Protein AF-C9MWS6-F1 (afdb_monomer_lite)

Foldseek 3Di:
DDAAEDEDEPVVDDPVVRVVVVVVCVVVRHDYYHYDPPPDPDDPVVVVVVVVD

pLDDT: mean 82.23, std 15.25, range [48.53, 97.81]

Secondary structure (DSSP, 8-state):
----EEEE-GGGS-HHHHHHHHHHHHHTT--EEEE--TT--S-HHHHHHHHT-

Sequence (53 aa):
MRRLGISIYPEKTTEEELLNYIDKSFEAGFSRIFSCLLSSTENKEIILKNLKK

InterPro domains:
  IPR008589 6-phospho-N-acetylmuramidase [PTHR38435] (1-53)
  IPR013785 Aldolase-type TIM barrel [G3DSA:3.20.20.70] (1-53)
  IPR017853 Glycoside hydrolase superfamily [SSF51445] (1-52)
  IPR043797 6-phospho-N-acetylmuramidase, N-terminal [PF19200] (4-52)

Radius of gyration: 12.54 Å; chains: 1; bounding box: 34×25×20 Å

Structure (mmCIF, N/CA/C/O backbone):
data_AF-C9MWS6-F1
#
_entry.id   AF-C9MWS6-F1
#
loop_
_atom_site.group_PDB
_atom_site.id
_atom_site.type_symbol
_atom_site.label_atom_id
_atom_site.label_alt_id
_atom_site.label_comp_id
_atom_site.label_asym_id
_atom_site.label_entity_id
_atom_site.label_seq_id
_atom_site.pdbx_PDB_ins_code
_atom_site.Cartn_x
_atom_site.Cartn_y
_atom_site.Cartn_z
_atom_site.occupancy
_atom_site.B_iso_or_equiv
_atom_site.auth_seq_id
_atom_site.auth_comp_id
_atom_site.auth_asym_id
_atom_site.auth_atom_id
_atom_site.pdbx_PDB_model_num
ATOM 1 N N . MET A 1 1 ? -17.204 -12.735 2.606 1.00 76.12 1 MET A N 1
ATOM 2 C CA . MET A 1 1 ? -17.404 -11.293 2.323 1.00 76.12 1 MET A CA 1
ATOM 3 C C . MET A 1 1 ? -16.395 -10.844 1.276 1.00 76.12 1 MET A C 1
ATOM 5 O O . MET A 1 1 ? -15.266 -11.324 1.306 1.00 76.12 1 MET A O 1
ATOM 9 N N . ARG A 1 2 ? -16.784 -9.981 0.330 1.00 85.81 2 ARG A N 1
ATOM 10 C CA . ARG A 1 2 ? -15.849 -9.426 -0.666 1.00 85.81 2 ARG A CA 1
ATOM 11 C C . ARG A 1 2 ? -14.899 -8.447 0.037 1.00 85.81 2 ARG A C 1
ATOM 13 O O . ARG A 1 2 ? -15.353 -7.668 0.865 1.00 85.81 2 ARG A O 1
ATOM 20 N N . ARG A 1 3 ? -13.600 -8.505 -0.273 1.00 91.25 3 ARG A N 1
ATOM 21 C CA . ARG A 1 3 ? -12.578 -7.576 0.243 1.00 91.25 3 ARG A CA 1
ATOM 22 C C . ARG A 1 3 ? -12.113 -6.673 -0.890 1.00 91.25 3 ARG A C 1
ATOM 24 O O . ARG A 1 3 ? -11.765 -7.182 -1.955 1.00 91.25 3 ARG A O 1
ATOM 31 N N . LEU A 1 4 ? -12.103 -5.368 -0.648 1.00 95.75 4 LEU A N 1
ATOM 32 C CA . LEU A 1 4 ? -11.487 -4.396 -1.544 1.00 95.75 4 LEU A CA 1
ATOM 33 C C . LEU A 1 4 ? -9.976 -4.351 -1.297 1.00 95.75 4 LEU A C 1
ATOM 35 O O . LEU A 1 4 ? -9.513 -4.555 -0.169 1.00 95.75 4 LEU A O 1
ATOM 39 N N . GLY A 1 5 ? -9.217 -4.114 -2.364 1.00 95.19 5 GLY A N 1
ATOM 40 C CA . GLY A 1 5 ? -7.770 -3.972 -2.301 1.00 95.19 5 GLY A CA 1
ATOM 41 C C . GLY A 1 5 ? -7.245 -2.905 -3.251 1.00 95.19 5 GLY A C 1
ATOM 42 O O . GLY A 1 5 ? -7.926 -2.544 -4.209 1.00 95.19 5 GLY A O 1
ATOM 43 N N . ILE A 1 6 ? -6.043 -2.421 -2.958 1.00 95.56 6 ILE A N 1
ATOM 44 C CA . ILE A 1 6 ? -5.334 -1.385 -3.712 1.00 95.56 6 ILE A CA 1
ATOM 45 C C . ILE A 1 6 ? -4.129 -1.985 -4.431 1.00 95.56 6 ILE A C 1
ATOM 47 O O . ILE A 1 6 ? -3.568 -2.982 -3.974 1.00 95.56 6 ILE A O 1
ATOM 51 N N . SER A 1 7 ? -3.732 -1.383 -5.551 1.00 93.38 7 SER A N 1
ATOM 52 C CA . SER A 1 7 ? -2.493 -1.738 -6.249 1.00 93.38 7 SER A CA 1
ATOM 53 C C . SER A 1 7 ? -1.454 -0.648 -6.034 1.00 93.38 7 SER A C 1
ATOM 55 O O . SER A 1 7 ? -1.764 0.525 -6.219 1.00 93.38 7 SER A O 1
ATOM 57 N N . ILE A 1 8 ? -0.238 -1.034 -5.663 1.00 90.31 8 ILE A N 1
ATOM 58 C CA . ILE A 1 8 ? 0.874 -0.121 -5.407 1.00 90.31 8 ILE A CA 1
ATOM 59 C C . ILE A 1 8 ? 2.064 -0.440 -6.316 1.00 90.31 8 ILE A C 1
ATOM 61 O O . ILE A 1 8 ? 2.314 -1.598 -6.661 1.00 90.31 8 ILE A O 1
ATOM 65 N N . TYR A 1 9 ? 2.804 0.604 -6.685 1.00 88.44 9 TYR A N 1
ATOM 66 C CA . TYR A 1 9 ? 4.002 0.535 -7.522 1.00 88.44 9 TYR A CA 1
ATOM 67 C C . TYR A 1 9 ? 5.100 1.365 -6.844 1.00 88.44 9 TYR A C 1
ATOM 69 O O . TYR A 1 9 ? 5.241 2.544 -7.169 1.00 88.44 9 TYR A O 1
ATOM 77 N N . PRO A 1 10 ? 5.844 0.787 -5.881 1.00 83.81 10 PRO A N 1
ATOM 78 C CA . PRO A 1 10 ? 6.772 1.543 -5.035 1.00 83.81 10 PRO A CA 1
ATOM 79 C C . PRO A 1 10 ? 7.807 2.359 -5.816 1.00 83.81 10 PRO A C 1
ATOM 81 O O . PRO A 1 10 ? 8.196 3.434 -5.396 1.00 83.81 10 PRO A O 1
ATOM 84 N N . GLU A 1 11 ? 8.201 1.895 -6.999 1.00 83.31 11 GLU A N 1
ATOM 85 C CA . GLU A 1 11 ? 9.214 2.557 -7.831 1.00 83.31 11 GLU A CA 1
ATOM 86 C C . GLU A 1 11 ? 8.725 3.781 -8.607 1.00 83.31 11 GLU A C 1
ATOM 88 O O . GLU A 1 11 ? 9.496 4.423 -9.321 1.00 83.31 11 GLU A O 1
ATOM 93 N N . LYS A 1 12 ? 7.424 4.066 -8.560 1.00 86.50 12 LYS A N 1
ATOM 94 C CA . LYS A 1 12 ? 6.809 5.176 -9.298 1.00 86.50 12 LYS A CA 1
ATOM 95 C C . LYS A 1 12 ? 6.514 6.384 -8.413 1.00 86.50 12 LYS A C 1
ATOM 97 O O . LYS A 1 12 ? 5.972 7.363 -8.913 1.00 86.50 12 LYS A O 1
ATOM 102 N N . THR A 1 13 ? 6.832 6.310 -7.125 1.00 87.12 13 THR A N 1
ATOM 103 C CA . THR A 1 13 ? 6.490 7.315 -6.112 1.00 87.12 13 THR A CA 1
ATOM 104 C C . THR A 1 13 ? 7.520 7.281 -4.984 1.00 87.12 13 THR A C 1
ATOM 106 O O . THR A 1 13 ? 8.421 6.443 -4.982 1.00 87.12 13 THR A O 1
ATOM 109 N N . THR A 1 14 ? 7.423 8.214 -4.046 1.00 91.69 14 THR A N 1
ATOM 110 C CA . THR A 1 14 ? 8.257 8.220 -2.842 1.00 91.69 14 THR A CA 1
ATOM 111 C C . THR A 1 14 ? 7.679 7.300 -1.763 1.00 91.69 14 THR A C 1
ATOM 113 O O . THR A 1 14 ? 6.490 6.981 -1.766 1.00 91.69 14 THR A O 1
ATOM 116 N N . GLU A 1 15 ? 8.513 6.874 -0.810 1.00 89.06 15 GLU A N 1
ATOM 117 C CA . GLU A 1 15 ? 8.064 6.057 0.326 1.00 89.06 15 GLU A CA 1
ATOM 118 C C . GLU A 1 15 ? 6.983 6.771 1.155 1.00 89.06 15 GLU A C 1
ATOM 120 O O . GLU A 1 15 ? 5.979 6.160 1.511 1.00 89.06 15 GLU A O 1
ATOM 125 N N . GLU A 1 16 ? 7.136 8.075 1.395 1.00 94.88 16 GLU A N 1
ATOM 126 C CA . GLU A 1 16 ? 6.178 8.884 2.159 1.00 94.88 16 GLU A CA 1
ATOM 127 C C . GLU A 1 16 ? 4.797 8.941 1.489 1.00 94.88 16 GLU A C 1
ATOM 129 O O . GLU A 1 16 ? 3.771 8.697 2.129 1.00 94.88 16 GLU A O 1
ATOM 134 N N . GLU A 1 17 ? 4.753 9.216 0.184 1.00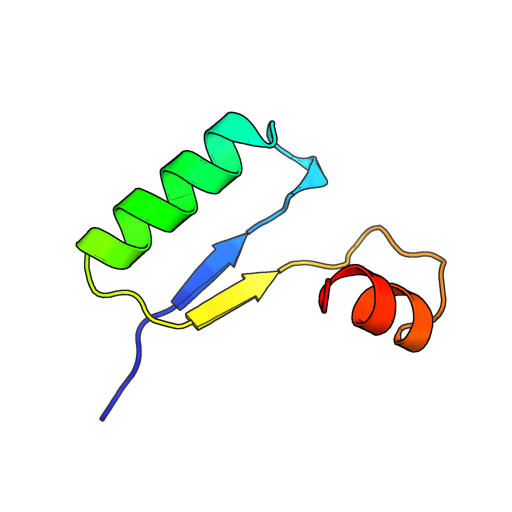 94.94 17 GLU A N 1
ATOM 135 C CA . GLU A 1 17 ? 3.505 9.234 -0.584 1.00 94.94 17 GLU A CA 1
ATOM 136 C C . GLU A 1 17 ? 2.831 7.861 -0.604 1.00 94.94 17 GLU A C 1
ATOM 138 O O . GLU A 1 17 ? 1.605 7.764 -0.482 1.00 94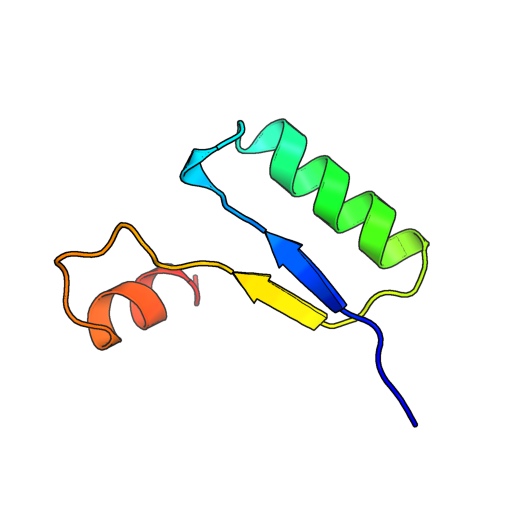.94 17 GLU A O 1
ATOM 143 N N . LEU A 1 18 ? 3.630 6.798 -0.725 1.00 93.50 18 LEU A N 1
ATOM 144 C CA . LEU A 1 18 ? 3.151 5.423 -0.718 1.00 93.50 18 LEU A CA 1
ATOM 145 C C . LEU A 1 18 ? 2.516 5.056 0.627 1.00 93.50 18 LEU A C 1
ATOM 147 O O . LEU A 1 18 ? 1.418 4.500 0.647 1.00 93.50 18 LEU A O 1
ATOM 151 N N . LEU A 1 19 ? 3.183 5.383 1.737 1.00 93.75 19 LEU A N 1
ATOM 152 C CA . LEU A 1 19 ? 2.683 5.136 3.090 1.00 93.75 19 LEU A CA 1
ATOM 153 C C . LEU A 1 19 ? 1.391 5.918 3.348 1.00 93.75 19 LEU A C 1
ATOM 155 O O . LEU A 1 19 ? 0.381 5.324 3.716 1.00 93.75 19 LEU A O 1
ATOM 159 N N . ASN A 1 20 ? 1.367 7.211 3.016 1.00 97.50 20 ASN A N 1
ATOM 160 C CA . ASN A 1 20 ? 0.169 8.045 3.134 1.00 97.50 20 ASN A CA 1
ATOM 161 C C . ASN A 1 20 ? -1.010 7.504 2.298 1.00 97.50 20 ASN A C 1
ATOM 163 O O . ASN A 1 20 ? -2.168 7.564 2.713 1.00 97.50 20 ASN A O 1
ATOM 167 N N . TYR A 1 21 ? -0.741 6.962 1.105 1.00 96.06 21 TYR A N 1
ATOM 168 C CA . TYR A 1 21 ? -1.767 6.322 0.277 1.00 96.06 21 TYR A CA 1
ATOM 169 C C . TYR A 1 21 ? -2.308 5.032 0.909 1.00 96.06 21 TYR A C 1
ATOM 171 O O . TYR A 1 21 ? -3.519 4.786 0.866 1.00 96.06 21 TYR A O 1
ATOM 179 N N . ILE A 1 22 ? -1.433 4.216 1.503 1.00 95.62 22 ILE A N 1
ATOM 180 C CA . ILE A 1 22 ? -1.816 2.993 2.218 1.00 95.62 22 ILE A CA 1
ATOM 181 C C . ILE A 1 22 ? -2.694 3.338 3.427 1.00 95.62 22 ILE A C 1
ATOM 183 O O . ILE A 1 22 ? -3.759 2.734 3.570 1.00 95.62 22 ILE A O 1
ATOM 187 N N . ASP A 1 23 ? -2.312 4.337 4.224 1.00 97.06 23 ASP A N 1
ATOM 188 C CA . ASP A 1 23 ? -3.062 4.767 5.410 1.00 97.06 23 ASP A CA 1
ATOM 189 C C . ASP A 1 23 ? -4.472 5.242 5.043 1.00 97.06 23 ASP A C 1
ATOM 191 O O . ASP A 1 23 ? -5.465 4.714 5.547 1.00 97.06 23 ASP A O 1
ATOM 195 N N . LYS A 1 24 ? -4.591 6.138 4.056 1.00 97.81 24 LYS A N 1
ATOM 196 C CA . LYS A 1 24 ? -5.897 6.605 3.554 1.00 97.81 24 LYS A CA 1
ATOM 197 C C . LYS A 1 24 ? -6.763 5.469 3.016 1.00 97.81 24 LYS A C 1
ATOM 199 O O . LYS A 1 24 ? -7.983 5.468 3.174 1.00 97.81 24 LYS A O 1
ATOM 204 N N . SER A 1 25 ? -6.146 4.492 2.357 1.00 97.06 25 SER A N 1
ATOM 205 C CA . SER A 1 25 ? -6.863 3.332 1.828 1.00 97.06 25 SER A CA 1
ATOM 206 C C . SER A 1 25 ? -7.372 2.424 2.948 1.00 97.06 25 SER A C 1
ATOM 208 O O . SER A 1 25 ? -8.476 1.885 2.852 1.00 97.06 25 SER A O 1
ATOM 210 N N . PHE A 1 26 ? -6.594 2.268 4.020 1.00 96.44 26 PHE A N 1
ATOM 211 C CA . PHE A 1 26 ? -7.011 1.536 5.210 1.00 96.44 26 PHE A CA 1
ATOM 212 C C . PHE A 1 26 ? -8.183 2.233 5.914 1.00 96.44 26 PHE A C 1
ATOM 214 O O . PHE A 1 26 ? -9.191 1.580 6.191 1.00 96.44 26 PHE A O 1
ATOM 221 N N . GLU A 1 27 ? -8.109 3.554 6.107 1.00 97.50 27 GLU A N 1
ATOM 222 C CA . 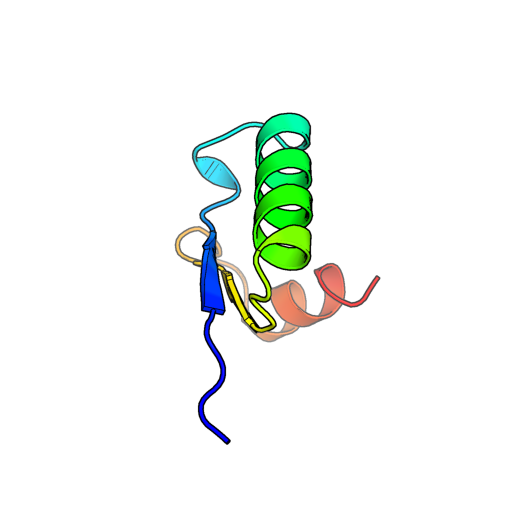GLU A 1 27 ? -9.210 4.366 6.650 1.00 97.50 27 GLU A CA 1
ATOM 223 C C . GLU A 1 27 ? -10.491 4.251 5.804 1.00 97.50 27 GLU A C 1
ATOM 225 O O . GLU A 1 27 ? -11.598 4.215 6.339 1.00 97.50 27 GLU A O 1
ATOM 230 N N . ALA A 1 28 ? -10.351 4.102 4.483 1.00 96.69 28 ALA A N 1
ATOM 231 C CA . ALA A 1 28 ? -11.458 3.874 3.554 1.00 96.69 28 ALA A CA 1
ATOM 232 C C . ALA A 1 28 ? -11.984 2.417 3.522 1.00 96.69 28 ALA A C 1
ATOM 234 O O . ALA A 1 28 ? -12.885 2.101 2.741 1.00 96.69 28 ALA A O 1
ATOM 235 N N . GLY A 1 29 ? -11.443 1.508 4.342 1.00 96.06 29 GLY A N 1
ATOM 236 C CA . GLY A 1 29 ? -11.919 0.126 4.482 1.00 96.06 29 GLY A CA 1
ATOM 237 C C . GL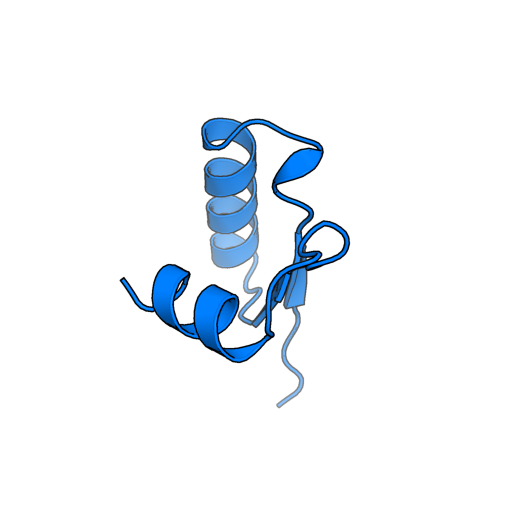Y A 1 29 ? -11.308 -0.887 3.505 1.00 96.06 29 GLY A C 1
ATOM 238 O O . GLY A 1 29 ? -11.790 -2.023 3.397 1.00 96.06 29 GLY A O 1
ATOM 239 N N . PHE A 1 30 ? -10.241 -0.522 2.788 1.00 97.06 30 PHE A N 1
ATOM 240 C CA . PHE A 1 30 ? -9.486 -1.473 1.974 1.00 97.06 30 PHE A CA 1
ATOM 241 C C . PHE A 1 3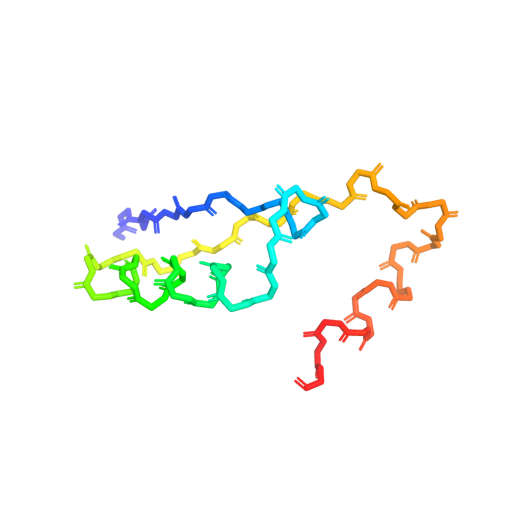0 ? -8.627 -2.362 2.874 1.00 97.06 30 PHE A C 1
ATOM 243 O O . PHE A 1 30 ? -8.068 -1.930 3.875 1.00 97.06 30 PHE A O 1
ATOM 250 N N . SER A 1 31 ? -8.517 -3.642 2.517 1.00 95.00 31 SER A N 1
ATOM 251 C CA . SER A 1 31 ? -7.868 -4.638 3.385 1.00 95.00 31 SER A CA 1
ATOM 252 C C . SER A 1 31 ? -6.924 -5.576 2.640 1.00 95.00 31 SER A C 1
ATOM 254 O O . SER A 1 31 ? -6.539 -6.618 3.175 1.00 95.00 31 SER A O 1
ATOM 256 N N . ARG A 1 32 ? -6.582 -5.267 1.386 1.00 94.81 32 ARG A N 1
ATOM 257 C CA . ARG A 1 32 ? -5.649 -6.049 0.568 1.00 94.81 32 ARG A CA 1
ATOM 258 C C . ARG A 1 32 ? -4.758 -5.112 -0.242 1.00 94.81 32 ARG A C 1
ATOM 260 O O . ARG A 1 32 ? -5.244 -4.128 -0.785 1.00 94.81 32 ARG A O 1
ATOM 267 N N . ILE A 1 33 ? -3.482 -5.457 -0.360 1.00 92.06 33 ILE A N 1
ATOM 268 C CA . ILE A 1 33 ? -2.511 -4.732 -1.179 1.00 92.06 33 ILE A CA 1
ATOM 269 C C . ILE A 1 33 ? -1.985 -5.684 -2.252 1.00 92.06 33 ILE A C 1
ATOM 271 O O . ILE A 1 33 ? -1.646 -6.832 -1.963 1.00 92.06 33 ILE A O 1
ATOM 275 N N . PHE A 1 34 ? -1.927 -5.200 -3.486 1.00 91.38 34 PHE A N 1
ATOM 276 C CA . PHE A 1 34 ? -1.237 -5.831 -4.600 1.00 91.38 34 PHE A CA 1
ATOM 277 C C . PHE A 1 34 ? -0.027 -4.968 -4.938 1.00 91.38 34 PHE A C 1
ATOM 279 O O . PHE A 1 34 ? -0.184 -3.836 -5.379 1.00 91.38 34 PHE A O 1
ATOM 286 N N . SER A 1 35 ? 1.179 -5.477 -4.711 1.00 86.00 35 SER A N 1
ATOM 287 C CA . SER A 1 35 ? 2.398 -4.770 -5.102 1.0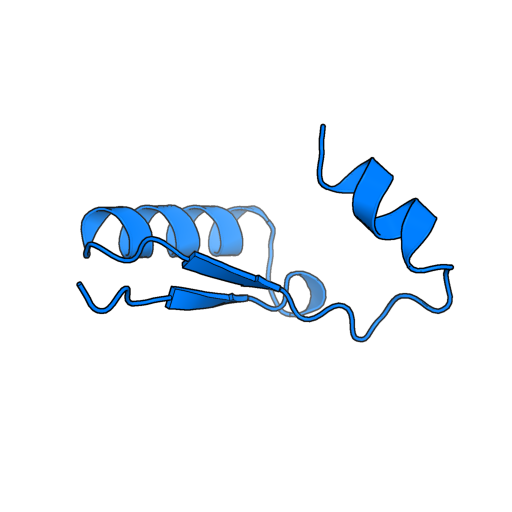0 86.00 35 SER A CA 1
ATOM 288 C C . SER A 1 35 ? 2.897 -5.312 -6.429 1.00 86.00 35 SER A C 1
ATOM 290 O O . SER A 1 35 ? 2.990 -6.530 -6.613 1.00 86.00 35 SER A O 1
ATOM 292 N N . CYS A 1 36 ? 3.190 -4.417 -7.365 1.00 76.38 36 CYS A N 1
ATOM 293 C CA . CYS A 1 36 ? 3.795 -4.804 -8.623 1.00 76.38 36 CYS A CA 1
ATOM 294 C C . CYS A 1 36 ? 5.311 -4.956 -8.462 1.00 76.38 36 CYS A C 1
ATOM 296 O O . CYS A 1 36 ? 6.010 -3.997 -8.154 1.00 76.38 36 CYS A O 1
ATOM 298 N N . LEU A 1 37 ? 5.812 -6.167 -8.707 1.00 68.88 37 LEU A N 1
ATOM 299 C CA . LEU A 1 37 ? 7.225 -6.541 -8.578 1.00 68.88 37 LEU A CA 1
ATOM 300 C C . LEU A 1 37 ? 7.994 -6.433 -9.907 1.00 68.88 37 LEU A C 1
ATOM 302 O O . LEU A 1 37 ? 8.939 -7.185 -10.129 1.00 68.88 37 LEU A O 1
ATOM 306 N N . LEU A 1 38 ? 7.568 -5.547 -10.814 1.00 62.53 38 LEU A N 1
ATOM 307 C CA . LEU A 1 38 ? 8.057 -5.479 -12.204 1.00 62.53 38 LEU A CA 1
ATOM 308 C C . LEU A 1 38 ? 9.558 -5.160 -12.362 1.00 62.53 38 LEU A C 1
ATOM 310 O O . LEU A 1 38 ? 10.048 -5.141 -13.486 1.00 62.53 38 LEU A O 1
ATOM 314 N N . SER A 1 39 ? 10.295 -4.952 -11.276 1.00 54.00 39 SER A N 1
ATOM 315 C CA . SER A 1 39 ? 11.699 -4.545 -11.293 1.00 54.00 39 SER A CA 1
ATOM 316 C C . SER A 1 39 ? 12.683 -5.521 -10.680 1.00 54.00 39 SER A C 1
ATOM 318 O O . SER A 1 39 ? 13.883 -5.257 -10.666 1.00 54.00 39 SER A O 1
ATOM 320 N N . SER A 1 40 ? 12.214 -6.665 -10.193 1.00 53.69 40 SER A N 1
ATOM 321 C CA . SER A 1 40 ? 13.142 -7.663 -9.703 1.00 53.69 40 SER A CA 1
ATOM 322 C C . SER A 1 40 ? 13.559 -8.575 -10.849 1.00 53.69 40 SER A C 1
ATOM 324 O O . SER A 1 40 ? 12.872 -9.525 -11.213 1.00 53.69 40 SER A O 1
ATOM 326 N N . THR A 1 41 ? 14.738 -8.301 -11.395 1.00 54.25 41 THR A N 1
ATOM 327 C CA . THR A 1 41 ? 15.589 -9.324 -12.018 1.00 54.25 41 THR A CA 1
ATOM 328 C C . THR A 1 41 ? 16.056 -10.381 -11.003 1.00 54.25 41 THR A C 1
ATOM 330 O O . THR A 1 41 ? 16.744 -11.326 -11.385 1.00 54.25 41 THR A O 1
ATOM 333 N N . GLU A 1 42 ? 15.695 -10.254 -9.719 1.00 58.38 42 GLU A N 1
ATOM 334 C CA . GLU A 1 42 ? 16.064 -11.177 -8.651 1.00 58.38 42 GLU A CA 1
ATOM 335 C C . GLU A 1 42 ? 14.999 -12.259 -8.419 1.00 58.38 42 GLU A C 1
ATOM 337 O O . GLU A 1 42 ? 13.809 -12.119 -8.708 1.00 58.38 42 GLU A O 1
ATOM 342 N N . ASN A 1 43 ? 15.445 -13.386 -7.864 1.00 62.78 43 ASN A N 1
ATOM 343 C CA . ASN A 1 43 ? 14.578 -14.515 -7.556 1.00 62.78 43 ASN A CA 1
ATOM 344 C C . ASN A 1 43 ? 13.441 -14.111 -6.605 1.00 62.78 43 ASN A C 1
ATOM 346 O O . ASN A 1 43 ? 13.668 -13.518 -5.550 1.00 62.78 43 ASN A O 1
ATOM 350 N N . LYS A 1 44 ? 12.219 -14.550 -6.933 1.00 63.22 44 LYS A N 1
ATOM 351 C CA . LYS A 1 44 ? 10.977 -14.376 -6.154 1.00 63.22 44 LYS A CA 1
ATOM 352 C C . LYS A 1 44 ? 11.143 -14.595 -4.640 1.00 63.22 44 LYS A C 1
ATOM 354 O O . LYS A 1 44 ? 10.490 -13.925 -3.843 1.00 63.22 44 LYS A O 1
ATOM 359 N N . GLU A 1 45 ? 12.003 -15.530 -4.242 1.00 64.81 45 GLU A N 1
ATOM 360 C CA . GLU A 1 45 ? 12.293 -15.860 -2.841 1.00 64.81 45 GLU A CA 1
ATOM 361 C C . GLU A 1 45 ? 12.988 -14.725 -2.071 1.00 64.81 45 GLU A C 1
ATOM 363 O O . GLU A 1 45 ? 12.668 -14.491 -0.904 1.00 64.81 45 GLU A O 1
ATOM 368 N N . ILE A 1 46 ? 13.892 -13.984 -2.719 1.00 64.38 46 ILE A N 1
ATOM 369 C CA . ILE A 1 46 ? 14.645 -12.870 -2.118 1.00 64.38 46 ILE A CA 1
ATOM 370 C C . ILE A 1 46 ? 13.701 -11.700 -1.829 1.00 64.38 46 ILE A C 1
ATOM 372 O O . ILE A 1 46 ? 13.688 -11.154 -0.725 1.00 64.38 46 ILE A O 1
ATOM 376 N N . ILE A 1 47 ? 12.825 -11.393 -2.785 1.00 65.56 47 ILE A N 1
ATOM 377 C CA . ILE A 1 47 ? 11.793 -10.358 -2.664 1.00 65.56 47 ILE A CA 1
ATOM 378 C C . ILE A 1 47 ? 10.880 -10.633 -1.460 1.00 65.56 47 ILE A C 1
ATOM 380 O O . ILE A 1 47 ? 10.628 -9.753 -0.637 1.00 65.56 47 ILE A O 1
ATOM 384 N N . LEU A 1 48 ? 10.403 -11.876 -1.325 1.00 67.31 48 LEU A N 1
ATOM 385 C CA . LEU A 1 48 ? 9.541 -12.297 -0.215 1.00 67.31 48 LEU A CA 1
ATOM 386 C C . LEU A 1 48 ? 10.229 -12.165 1.149 1.00 67.31 48 LEU A C 1
ATOM 388 O O . LEU A 1 48 ? 9.552 -11.894 2.140 1.00 67.31 48 LEU A O 1
ATOM 392 N N . LYS A 1 49 ? 11.550 -12.361 1.214 1.00 70.12 49 LYS A N 1
ATOM 393 C CA . LYS A 1 49 ? 12.329 -12.208 2.448 1.00 70.12 49 LYS A CA 1
ATOM 394 C C . LYS A 1 49 ? 12.448 -10.741 2.866 1.00 70.12 49 LYS A C 1
ATOM 396 O O . LYS A 1 49 ? 12.345 -10.450 4.052 1.00 70.12 49 LYS A O 1
ATOM 401 N N . ASN A 1 50 ? 12.610 -9.833 1.905 1.00 63.31 50 ASN A N 1
ATOM 402 C CA . ASN A 1 50 ? 12.749 -8.398 2.168 1.00 63.31 50 ASN A CA 1
ATOM 403 C C . ASN A 1 50 ? 11.431 -7.733 2.601 1.00 63.31 50 ASN A C 1
ATOM 405 O O . ASN A 1 50 ? 11.459 -6.802 3.397 1.00 63.31 50 ASN A O 1
ATOM 409 N N . LEU A 1 51 ? 10.283 -8.236 2.134 1.00 64.56 51 LEU A N 1
ATOM 410 C CA . LEU A 1 51 ? 8.955 -7.696 2.469 1.00 64.56 51 LEU A CA 1
ATOM 411 C C . LEU A 1 51 ? 8.400 -8.151 3.831 1.00 64.56 51 LEU A C 1
ATOM 413 O O . LEU A 1 51 ? 7.424 -7.582 4.304 1.00 64.56 51 LEU A O 1
ATOM 417 N N . LYS A 1 52 ? 8.967 -9.197 4.445 1.00 61.12 52 LYS A N 1
ATOM 418 C CA . LYS A 1 52 ? 8.499 -9.766 5.727 1.00 61.12 52 LYS A CA 1
ATOM 419 C C . LYS A 1 52 ? 9.221 -9.199 6.959 1.00 61.12 52 LYS A C 1
ATOM 421 O O . LYS A 1 52 ? 9.207 -9.850 8.003 1.00 61.12 52 LYS A O 1
ATOM 426 N N . LYS A 1 53 ? 9.910 -8.067 6.818 1.00 48.53 53 LYS A N 1
ATOM 427 C CA . LYS A 1 53 ? 10.625 -7.431 7.927 1.00 48.53 53 LYS A CA 1
ATOM 428 C C . LYS A 1 53 ? 9.680 -6.728 8.891 1.00 48.53 53 LYS A C 1
ATOM 430 O O . LYS A 1 53 ? 8.674 -6.168 8.410 1.00 48.53 53 LYS A O 1
#

Organism: NCBI:txid634994